Protein AF-A0A536VAT6-F1 (afdb_monomer_lite)

Sequence (138 aa):
VDRFDLQGNFLERVAGNGTLNAPWGLAIAPSSFGALAGALLVGNFGDGRINAYNATTHAFLGQIKGANDQPLEIDGLWALTPGNDGSAGSSSMIYFSAGPDDEEHGLFGVLVAVPEPSTYALLLAGLAIVGVVARRRR

Secondary structure (DSSP, 8-state):
-EEE-TT--EEEE---STT-SSEEEEEEPPTTSGGGTT-EEEEETTT-BEEEE-TTT--EEEE-B-TTSSBPB-TTEEEEEE--SBTTB-TTSEEEEE-TTTTTS-EEEEE-PPPPPPHHHHHHHHHHHHHHHHHHT-

Radius of gyration: 19.46 Å; chains: 1; bounding box: 63×38×44 Å

Foldseek 3Di:
DFDADPVRHTDGDLDDDDPAAQWAAWDQADCLQPPLHRWIWTQHQGFQWIWTANPPPSHTPGIDADPVRHTDHDHRWHYWYQADVPPRDHNNKIWTWGQHPVNPDIDIDIDHHDDDPPVVVVVVVVVVVVVVVVVVVD

pLDDT: mean 93.06, std 8.5, range [58.69, 98.56]

Structure (mmCIF, N/CA/C/O backbone):
data_AF-A0A536VAT6-F1
#
_entry.id   AF-A0A536VAT6-F1
#
loop_
_atom_site.group_PDB
_atom_site.id
_atom_site.type_symbol
_atom_site.label_atom_id
_atom_site.label_alt_id
_atom_site.label_comp_id
_atom_site.label_asym_id
_atom_site.label_entity_id
_atom_site.label_seq_id
_atom_site.pdbx_PDB_ins_code
_atom_site.Cartn_x
_atom_site.Cartn_y
_atom_site.Cartn_z
_atom_site.occupancy
_atom_site.B_iso_or_equiv
_atom_site.auth_seq_id
_atom_site.auth_comp_id
_atom_site.auth_asym_id
_atom_site.auth_atom_id
_atom_site.pdbx_PDB_model_num
ATOM 1 N N . VAL A 1 1 ? 2.371 -13.833 -4.283 1.00 95.44 1 VAL A N 1
ATOM 2 C CA . VAL A 1 1 ? 3.177 -13.122 -3.269 1.00 95.44 1 VAL A CA 1
ATOM 3 C C . VAL A 1 1 ? 3.626 -14.131 -2.237 1.00 95.44 1 VAL A C 1
ATOM 5 O O . VAL A 1 1 ? 2.784 -14.776 -1.620 1.00 95.44 1 VAL A O 1
ATOM 8 N N . ASP A 1 2 ? 4.933 -14.314 -2.114 1.00 96.69 2 ASP A N 1
ATOM 9 C CA . ASP A 1 2 ? 5.550 -15.341 -1.275 1.00 96.69 2 ASP A CA 1
ATOM 10 C C . ASP A 1 2 ? 6.314 -14.698 -0.123 1.00 96.69 2 ASP A C 1
ATOM 12 O O . ASP A 1 2 ? 6.858 -13.603 -0.266 1.00 96.69 2 ASP A O 1
ATOM 16 N N . ARG A 1 3 ? 6.344 -15.383 1.019 1.00 96.25 3 ARG A N 1
ATOM 17 C CA . ARG A 1 3 ? 7.094 -14.977 2.200 1.00 96.25 3 ARG A CA 1
ATOM 18 C C . ARG A 1 3 ? 8.297 -15.892 2.374 1.00 96.25 3 ARG A C 1
ATOM 20 O O . ARG A 1 3 ? 8.177 -17.116 2.342 1.00 96.25 3 ARG A O 1
ATOM 27 N N . PHE A 1 4 ? 9.440 -15.264 2.606 1.00 97.94 4 PHE A N 1
ATOM 28 C CA . PHE A 1 4 ? 10.716 -15.916 2.862 1.00 97.94 4 PHE A CA 1
ATOM 29 C C . PHE A 1 4 ? 11.267 -15.446 4.210 1.00 97.94 4 PHE A C 1
ATOM 31 O O . PHE A 1 4 ? 10.892 -14.374 4.697 1.00 97.94 4 PHE A O 1
ATOM 38 N N . ASP A 1 5 ? 12.141 -16.239 4.822 1.00 96.94 5 ASP A N 1
ATOM 39 C CA . ASP A 1 5 ? 12.976 -15.758 5.925 1.00 96.94 5 ASP A CA 1
ATOM 40 C C . ASP A 1 5 ? 14.205 -14.985 5.407 1.00 96.94 5 ASP A C 1
ATOM 42 O O . ASP A 1 5 ? 14.437 -14.856 4.203 1.00 96.94 5 ASP A O 1
ATOM 46 N N . LEU A 1 6 ? 15.016 -14.459 6.329 1.00 97.62 6 LEU A N 1
ATOM 47 C CA . LEU A 1 6 ? 16.229 -13.703 5.989 1.00 97.62 6 LEU A CA 1
ATOM 48 C C . LEU A 1 6 ? 17.361 -14.583 5.436 1.00 97.62 6 LEU A C 1
ATOM 50 O O . LEU A 1 6 ? 18.370 -14.058 4.970 1.00 97.62 6 LEU A O 1
ATOM 54 N N . GLN A 1 7 ? 17.216 -15.905 5.499 1.00 98.19 7 GLN A N 1
ATOM 55 C CA . GLN A 1 7 ? 18.132 -16.871 4.902 1.00 98.19 7 GLN A CA 1
ATOM 56 C C . GLN A 1 7 ? 17.694 -17.251 3.477 1.00 98.19 7 GLN A C 1
ATOM 58 O O . GLN A 1 7 ? 18.406 -17.990 2.800 1.00 98.19 7 GLN A O 1
ATOM 63 N N . GLY A 1 8 ? 16.557 -16.725 3.004 1.00 97.50 8 GLY A N 1
ATOM 64 C CA . GLY A 1 8 ? 16.003 -17.001 1.683 1.00 97.50 8 GLY A CA 1
ATOM 65 C C . GLY A 1 8 ? 15.211 -18.306 1.608 1.00 97.50 8 GLY A C 1
ATOM 66 O O . GLY A 1 8 ? 14.869 -18.740 0.508 1.00 97.50 8 GLY A O 1
ATOM 67 N N . ASN A 1 9 ? 14.896 -18.941 2.741 1.00 98.38 9 ASN A N 1
ATOM 68 C CA . ASN A 1 9 ? 14.046 -20.123 2.735 1.00 98.38 9 ASN A CA 1
ATOM 69 C C . ASN A 1 9 ? 12.603 -19.708 2.468 1.00 98.38 9 ASN A C 1
ATOM 71 O O . ASN A 1 9 ? 12.076 -18.788 3.098 1.00 98.38 9 ASN A O 1
ATOM 75 N N . PHE A 1 10 ? 11.955 -20.414 1.544 1.00 98.19 10 PHE A N 1
ATOM 76 C CA . PHE A 1 10 ? 10.523 -20.271 1.322 1.00 98.19 10 PHE A CA 1
ATOM 77 C C . PHE A 1 10 ? 9.767 -20.717 2.573 1.00 98.19 10 PHE A C 1
ATOM 79 O O . PHE A 1 10 ? 9.957 -21.838 3.046 1.00 98.19 10 PHE A O 1
ATOM 86 N N . LEU A 1 11 ? 8.904 -19.845 3.090 1.00 97.25 11 LEU A N 1
ATOM 87 C CA . LEU A 1 11 ? 8.045 -20.161 4.225 1.00 97.25 11 LEU A CA 1
ATOM 88 C C . LEU A 1 11 ? 6.649 -20.527 3.735 1.00 97.25 11 LEU A C 1
ATOM 90 O O . LEU A 1 11 ? 6.157 -21.616 4.019 1.00 97.25 11 LEU A O 1
ATOM 94 N N . GLU A 1 12 ? 6.012 -19.621 2.992 1.00 97.12 12 GLU A N 1
ATOM 95 C CA . GLU A 1 12 ? 4.635 -19.802 2.538 1.00 97.12 12 GLU A CA 1
ATOM 96 C C . GLU A 1 12 ? 4.229 -18.810 1.438 1.00 97.12 12 GLU A C 1
ATOM 98 O O . GLU A 1 12 ? 4.846 -17.762 1.232 1.00 97.12 12 GLU A O 1
ATOM 103 N N . ARG A 1 13 ? 3.122 -19.131 0.765 1.00 96.69 13 ARG A N 1
ATOM 104 C CA . ARG A 1 13 ? 2.401 -18.249 -0.158 1.00 96.69 13 ARG A CA 1
ATOM 105 C C . ARG A 1 13 ? 1.373 -17.444 0.642 1.00 96.69 13 ARG A C 1
ATOM 107 O O . ARG A 1 13 ? 0.399 -18.020 1.111 1.00 96.69 13 ARG A O 1
ATOM 114 N N . VAL A 1 14 ? 1.559 -16.126 0.749 1.00 96.50 14 VAL A N 1
ATOM 115 C CA . VAL A 1 14 ? 0.697 -15.238 1.567 1.00 96.50 14 VAL A CA 1
ATOM 116 C C . VAL A 1 14 ? -0.434 -14.579 0.781 1.00 96.50 14 VAL A C 1
ATOM 118 O O . VAL A 1 14 ? -1.417 -14.127 1.349 1.00 96.50 14 VAL A O 1
ATOM 121 N N . ALA A 1 15 ? -0.316 -14.510 -0.544 1.00 96.06 15 ALA A N 1
ATOM 122 C CA . ALA A 1 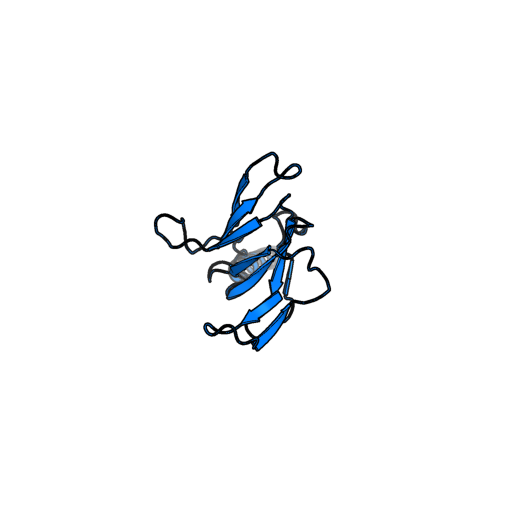15 ? -1.415 -14.089 -1.408 1.00 96.06 15 ALA A CA 1
ATOM 123 C C . ALA A 1 15 ? -1.238 -14.680 -2.807 1.00 96.06 15 ALA A C 1
ATOM 125 O O . ALA A 1 15 ? -0.133 -14.668 -3.364 1.00 96.06 15 ALA A O 1
ATOM 126 N N . GLY A 1 16 ? -2.321 -15.182 -3.395 1.00 94.12 16 GLY A N 1
ATOM 127 C CA . GLY A 1 16 ? -2.334 -15.776 -4.730 1.00 94.12 16 GLY A CA 1
ATOM 128 C C . GLY A 1 16 ? -3.725 -15.721 -5.356 1.00 94.12 16 GLY A C 1
ATOM 129 O O . GLY A 1 16 ? -4.718 -15.755 -4.635 1.00 94.12 16 GLY A O 1
ATOM 130 N N . ASN A 1 17 ? -3.777 -15.705 -6.692 1.00 88.88 17 ASN A N 1
ATOM 131 C CA . ASN A 1 17 ? -5.009 -15.675 -7.491 1.00 88.88 17 ASN A CA 1
ATOM 132 C C . ASN A 1 17 ? -5.913 -14.460 -7.167 1.00 88.88 17 ASN A C 1
ATOM 134 O O . ASN A 1 17 ? -5.486 -13.501 -6.524 1.00 88.88 17 ASN A O 1
ATOM 138 N N . GLY A 1 18 ? -7.161 -14.483 -7.643 1.00 93.31 18 GLY A N 1
ATOM 139 C CA . GLY A 1 18 ? -8.166 -13.471 -7.313 1.00 93.31 18 GLY A CA 1
ATOM 140 C C . GLY A 1 18 ? -7.850 -12.103 -7.913 1.00 93.31 18 GLY A C 1
ATOM 141 O O . GLY A 1 18 ? -7.712 -11.974 -9.124 1.00 93.31 18 GLY A O 1
ATOM 142 N N . THR A 1 19 ? -7.768 -11.086 -7.059 1.00 95.81 19 THR A N 1
ATOM 143 C CA . THR A 1 19 ? -7.585 -9.680 -7.448 1.00 95.81 19 THR A CA 1
ATOM 144 C C . THR A 1 19 ? -6.123 -9.275 -7.630 1.00 95.81 19 THR A C 1
ATOM 146 O O . THR A 1 19 ? -5.843 -8.103 -7.867 1.00 95.81 19 THR A O 1
ATOM 149 N N . LEU A 1 20 ? -5.168 -10.202 -7.498 1.00 97.31 20 LEU A N 1
ATOM 150 C CA . LEU A 1 20 ? -3.766 -9.907 -7.789 1.00 97.31 20 LEU A CA 1
ATOM 151 C C . LEU A 1 20 ? -3.555 -9.733 -9.294 1.00 97.31 20 LEU A C 1
ATOM 153 O O . LEU A 1 20 ? -3.866 -10.629 -10.078 1.00 97.31 20 LEU A O 1
ATOM 157 N N . ASN A 1 21 ? -2.953 -8.611 -9.672 1.00 97.50 21 ASN A N 1
ATOM 158 C CA . ASN A 1 21 ? -2.632 -8.272 -11.051 1.00 97.50 21 ASN A CA 1
ATOM 159 C C . ASN A 1 21 ? -1.232 -7.649 -11.087 1.00 97.50 21 ASN A C 1
ATOM 161 O O . ASN A 1 21 ? -1.044 -6.527 -10.630 1.00 97.50 21 ASN A O 1
ATOM 165 N N . ALA A 1 22 ? -0.241 -8.422 -11.546 1.00 96.38 22 ALA A N 1
ATOM 166 C CA . ALA A 1 22 ? 1.177 -8.046 -11.502 1.00 96.38 22 ALA A CA 1
ATOM 167 C C . ALA A 1 22 ? 1.578 -7.379 -10.157 1.00 96.38 22 ALA A C 1
ATOM 169 O O . ALA A 1 22 ? 1.946 -6.205 -10.132 1.00 96.38 22 ALA A O 1
ATOM 170 N N . PRO A 1 23 ? 1.443 -8.083 -9.011 1.00 97.00 23 PRO A N 1
ATOM 171 C CA . PRO A 1 23 ? 1.706 -7.487 -7.703 1.00 97.00 23 PRO A CA 1
ATOM 172 C C . PRO A 1 23 ? 3.176 -7.078 -7.567 1.00 97.00 23 PRO A C 1
ATOM 174 O O . PRO A 1 23 ? 4.063 -7.898 -7.818 1.00 97.00 23 PRO A O 1
ATOM 177 N N . TRP A 1 24 ? 3.418 -5.840 -7.133 1.00 96.25 24 TRP A N 1
ATOM 178 C CA . TRP A 1 24 ? 4.753 -5.239 -7.069 1.00 96.25 24 TRP A CA 1
ATOM 179 C C . TRP A 1 24 ? 5.039 -4.584 -5.711 1.00 96.25 24 TRP A C 1
ATOM 181 O O . TRP A 1 24 ? 5.925 -5.026 -4.980 1.00 96.25 24 TRP A O 1
ATOM 191 N N . GLY A 1 25 ? 4.279 -3.548 -5.348 1.00 96.88 25 GLY A N 1
ATOM 192 C CA . GLY A 1 25 ? 4.471 -2.801 -4.104 1.00 96.88 25 GLY A CA 1
ATOM 193 C C . GLY A 1 25 ? 3.942 -3.551 -2.885 1.00 96.88 25 GLY A C 1
ATOM 194 O O . GLY A 1 25 ? 2.827 -4.070 -2.909 1.00 96.88 25 GLY A O 1
ATOM 195 N N . LEU A 1 26 ? 4.710 -3.582 -1.795 1.00 97.56 26 LEU A N 1
ATOM 196 C CA . LEU 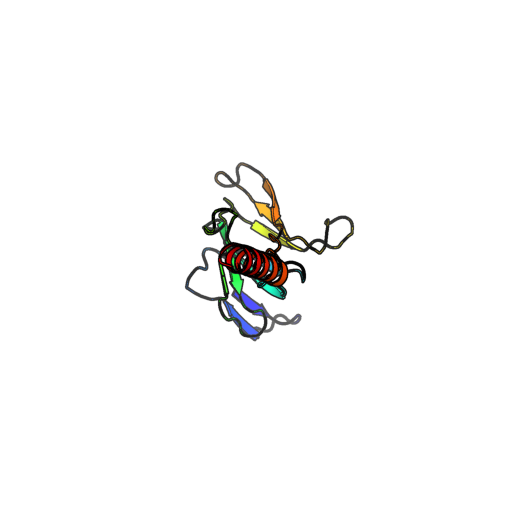A 1 26 ? 4.317 -4.232 -0.544 1.00 97.56 26 LEU A CA 1
ATOM 197 C C . LEU A 1 26 ? 4.571 -3.305 0.644 1.00 97.56 26 LEU A C 1
ATOM 199 O O . LEU A 1 26 ? 5.676 -2.793 0.802 1.00 97.56 26 LEU A O 1
ATOM 203 N N . ALA A 1 27 ? 3.574 -3.146 1.512 1.00 98.00 27 ALA A N 1
ATOM 204 C CA . ALA A 1 27 ? 3.700 -2.382 2.750 1.00 98.00 27 ALA A CA 1
ATOM 205 C C . ALA A 1 27 ? 2.858 -2.996 3.869 1.00 98.00 27 ALA A C 1
ATOM 207 O O . ALA A 1 27 ? 1.800 -3.566 3.616 1.00 98.00 27 ALA A O 1
ATOM 208 N N . ILE A 1 28 ? 3.288 -2.832 5.119 1.00 98.00 28 ILE A N 1
ATOM 209 C CA . ILE A 1 28 ? 2.409 -3.047 6.273 1.00 98.00 28 ILE A CA 1
ATOM 210 C C . ILE A 1 28 ? 1.713 -1.725 6.580 1.00 98.00 28 ILE A C 1
ATOM 212 O O . ILE A 1 28 ? 2.375 -0.705 6.766 1.00 98.00 28 ILE A O 1
ATOM 216 N N . ALA A 1 29 ? 0.384 -1.739 6.615 1.00 97.62 29 ALA A N 1
ATOM 217 C CA . ALA A 1 29 ? -0.402 -0.548 6.896 1.00 97.62 29 ALA A CA 1
ATOM 218 C C . ALA A 1 29 ? -0.117 -0.021 8.322 1.00 97.62 29 ALA A C 1
ATOM 220 O O . ALA A 1 29 ? -0.132 -0.812 9.274 1.00 97.62 29 ALA A O 1
ATOM 221 N N . PRO A 1 30 ? 0.101 1.296 8.499 1.00 96.62 30 PRO A N 1
ATOM 222 C CA . PRO A 1 30 ? 0.284 1.915 9.807 1.00 96.62 30 PRO A CA 1
ATOM 223 C C . PRO A 1 30 ? -0.860 1.640 10.785 1.00 96.62 30 PRO A C 1
ATOM 225 O O . PRO A 1 30 ? -1.992 1.371 10.390 1.00 96.62 30 PRO A O 1
ATOM 228 N N . SER A 1 31 ? -0.611 1.813 12.083 1.00 95.12 31 SER A N 1
ATOM 229 C CA . SER A 1 31 ? -1.660 1.708 13.111 1.00 95.12 31 SER A CA 1
ATOM 230 C C . SER A 1 31 ? -2.789 2.737 12.944 1.00 95.12 31 SER A C 1
ATOM 232 O O . SER A 1 31 ? -3.896 2.523 13.432 1.00 95.12 31 SER A O 1
ATOM 234 N N . SER A 1 32 ? -2.532 3.834 12.229 1.00 92.12 32 SER A N 1
ATOM 235 C CA . SER A 1 32 ? -3.502 4.880 11.889 1.00 92.12 32 SER A CA 1
ATOM 236 C C . SER A 1 32 ? -4.454 4.508 10.745 1.00 92.12 32 SER A C 1
ATOM 238 O O . SER A 1 32 ? -5.399 5.250 10.491 1.00 92.12 32 SER A O 1
ATOM 240 N N . PHE A 1 33 ? -4.249 3.383 10.047 1.00 92.50 33 PHE A N 1
ATOM 241 C CA . PHE A 1 33 ? -5.001 3.018 8.835 1.00 92.50 33 PHE A CA 1
ATOM 242 C C . PHE A 1 33 ? -6.394 2.407 9.097 1.00 92.50 33 PHE A C 1
ATOM 244 O O . PHE A 1 33 ? -6.913 1.615 8.307 1.00 92.50 33 PHE A O 1
ATOM 251 N N . GLY A 1 34 ? -7.021 2.780 10.216 1.00 90.31 34 GLY A N 1
ATOM 252 C CA . GLY A 1 34 ? -8.368 2.349 10.588 1.00 90.31 34 GLY A CA 1
ATOM 253 C C . GLY A 1 34 ? -8.499 0.826 10.664 1.00 90.31 34 GLY A C 1
ATOM 254 O O . GLY A 1 34 ? -7.674 0.148 11.272 1.00 90.31 34 GLY A O 1
ATOM 255 N N . ALA A 1 35 ? -9.535 0.279 10.023 1.00 90.75 35 ALA A N 1
ATOM 256 C CA . ALA A 1 35 ? -9.802 -1.163 10.005 1.00 90.75 35 ALA A CA 1
ATOM 257 C C . ALA A 1 35 ? -8.701 -1.996 9.318 1.00 90.75 35 ALA A C 1
ATOM 259 O O . ALA A 1 35 ? -8.638 -3.206 9.524 1.00 90.75 35 ALA A O 1
ATOM 260 N N . LEU A 1 36 ? -7.840 -1.362 8.516 1.00 94.88 36 LEU A N 1
ATOM 261 C CA . LEU A 1 36 ? -6.726 -2.017 7.832 1.00 94.88 36 LEU A CA 1
ATOM 262 C C . LEU A 1 36 ? -5.403 -1.897 8.597 1.00 94.88 36 LEU A C 1
ATOM 264 O O . LEU A 1 36 ? -4.377 -2.310 8.069 1.00 94.88 36 LEU A O 1
ATOM 268 N N . ALA A 1 37 ? -5.391 -1.352 9.816 1.00 95.94 37 ALA A N 1
ATOM 269 C CA . ALA A 1 37 ? -4.179 -1.250 10.623 1.00 95.94 37 ALA A CA 1
ATOM 270 C C . ALA A 1 37 ? -3.451 -2.606 10.743 1.00 95.94 37 ALA A C 1
ATOM 272 O O . ALA A 1 37 ? -4.038 -3.610 11.149 1.00 95.94 37 ALA A O 1
ATOM 273 N N . GLY A 1 38 ? -2.164 -2.639 10.380 1.00 97.56 38 GLY A N 1
ATOM 274 C CA . GLY A 1 38 ? -1.336 -3.851 10.394 1.00 97.56 38 GLY A CA 1
ATOM 275 C C . GLY A 1 38 ? -1.598 -4.846 9.254 1.00 97.56 38 GLY A C 1
ATOM 276 O O . GLY A 1 38 ? -0.953 -5.894 9.211 1.00 97.56 38 GLY A O 1
ATOM 277 N N . ALA A 1 39 ? -2.511 -4.551 8.326 1.00 98.19 39 ALA A N 1
ATOM 278 C CA . ALA A 1 39 ? -2.720 -5.375 7.141 1.00 98.19 39 ALA A CA 1
ATOM 279 C C . ALA A 1 39 ? -1.503 -5.325 6.204 1.00 98.19 39 ALA A C 1
ATOM 281 O O . ALA A 1 39 ? -0.838 -4.294 6.074 1.00 98.19 39 ALA A O 1
ATOM 282 N N . LEU A 1 40 ? -1.250 -6.432 5.507 1.00 98.25 40 LEU A N 1
ATOM 283 C CA . LEU A 1 40 ? -0.354 -6.463 4.361 1.00 98.25 40 LEU A CA 1
ATOM 284 C C . LEU A 1 40 ? -1.073 -5.838 3.163 1.00 98.25 40 LEU A C 1
ATOM 286 O O . LEU A 1 40 ? -2.063 -6.377 2.667 1.00 98.25 40 LEU A O 1
ATOM 290 N N . LEU A 1 41 ? -0.555 -4.711 2.696 1.00 98.44 41 LEU A N 1
ATOM 291 C CA . LEU A 1 41 ? -0.977 -4.052 1.472 1.00 98.44 41 LEU A CA 1
ATOM 292 C C . LEU A 1 41 ? -0.142 -4.575 0.307 1.00 98.44 41 LEU A C 1
ATOM 294 O O . LEU A 1 41 ? 1.087 -4.609 0.383 1.00 98.44 41 LEU A O 1
ATOM 298 N N . VAL A 1 42 ? -0.822 -4.956 -0.768 1.00 98.50 42 VAL A N 1
ATOM 299 C CA . VAL A 1 42 ? -0.233 -5.428 -2.019 1.00 98.50 42 VAL A CA 1
ATOM 300 C C . VAL A 1 42 ? -0.721 -4.526 -3.145 1.00 98.50 42 VAL A C 1
ATOM 302 O O . VAL A 1 42 ? -1.878 -4.617 -3.559 1.00 98.50 42 VAL A O 1
ATOM 305 N N . GLY A 1 43 ? 0.160 -3.647 -3.613 1.00 98.38 43 GLY A N 1
ATOM 306 C CA . GLY A 1 43 ? -0.050 -2.812 -4.787 1.00 98.38 43 GLY A CA 1
ATOM 307 C C . GLY A 1 43 ? 0.124 -3.631 -6.060 1.00 98.38 43 GLY A C 1
ATOM 308 O O . GLY A 1 43 ? 1.159 -4.268 -6.269 1.00 98.38 43 GLY A O 1
ATOM 309 N N . ASN A 1 44 ? -0.905 -3.626 -6.893 1.00 98.31 44 ASN A N 1
ATOM 310 C CA . ASN A 1 44 ? -0.877 -4.176 -8.233 1.00 98.31 44 ASN A CA 1
ATOM 311 C C . ASN A 1 44 ? -0.332 -3.124 -9.191 1.00 98.31 44 ASN A C 1
ATOM 313 O O . ASN A 1 44 ? -0.891 -2.034 -9.283 1.00 98.31 44 ASN A O 1
ATOM 317 N N . PHE A 1 45 ? 0.708 -3.474 -9.938 1.00 97.19 45 PHE A N 1
ATOM 318 C 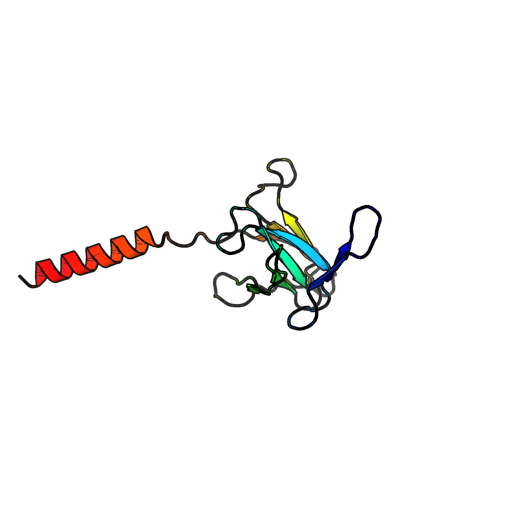CA . PHE A 1 45 ? 1.182 -2.620 -11.017 1.00 97.19 45 PHE A CA 1
ATOM 319 C C . PHE A 1 45 ? 0.212 -2.645 -12.205 1.00 97.19 45 PHE A C 1
ATOM 321 O O . PHE A 1 45 ? -0.121 -1.602 -12.750 1.00 97.19 45 PHE A O 1
ATOM 328 N N . GLY A 1 46 ? -0.310 -3.822 -12.566 1.00 96.75 46 GLY A N 1
ATOM 329 C CA . GLY A 1 46 ? -1.041 -3.975 -13.827 1.00 96.75 46 GLY A CA 1
ATOM 330 C C . GLY A 1 46 ? -2.471 -3.428 -13.842 1.00 96.75 46 GLY A C 1
ATOM 331 O O . GLY A 1 46 ? -2.983 -3.154 -14.920 1.00 96.75 46 GLY A O 1
ATOM 332 N N . ASP A 1 47 ? -3.127 -3.262 -12.688 1.00 97.25 47 ASP A N 1
ATOM 333 C CA . ASP A 1 47 ? -4.427 -2.568 -12.596 1.00 97.25 47 ASP A CA 1
ATOM 334 C C . ASP A 1 47 ? -4.406 -1.354 -11.659 1.00 97.25 47 ASP A C 1
ATOM 336 O O . ASP A 1 47 ? -5.452 -0.763 -11.417 1.00 97.25 47 ASP A O 1
ATOM 340 N N . GLY A 1 48 ? -3.249 -1.003 -11.087 1.00 98.12 48 GLY A N 1
ATOM 341 C CA . GLY A 1 48 ? -3.095 0.156 -10.208 1.00 98.12 48 GLY A CA 1
ATOM 342 C C . GLY A 1 48 ? -3.792 0.069 -8.845 1.00 98.12 48 GLY A C 1
ATOM 343 O O . GLY A 1 48 ? -3.796 1.051 -8.096 1.00 98.12 48 GLY A O 1
ATOM 344 N N . ARG A 1 49 ? -4.421 -1.062 -8.499 1.00 98.44 49 ARG A N 1
ATOM 345 C CA . ARG A 1 49 ? -5.209 -1.205 -7.264 1.00 98.44 49 ARG A CA 1
ATOM 346 C C . ARG A 1 49 ? -4.379 -1.726 -6.106 1.00 98.44 49 ARG A C 1
ATOM 348 O O . ARG A 1 49 ? -3.356 -2.381 -6.272 1.00 98.44 49 ARG A O 1
ATOM 355 N N . ILE A 1 50 ? -4.864 -1.492 -4.889 1.00 98.56 50 ILE A N 1
ATOM 356 C CA . ILE A 1 50 ? -4.199 -1.963 -3.670 1.00 98.56 50 ILE A CA 1
ATOM 357 C C . ILE A 1 50 ? -5.090 -2.974 -2.961 1.00 98.56 50 ILE A C 1
ATOM 359 O O . ILE A 1 50 ? -6.179 -2.647 -2.491 1.00 98.56 50 ILE A O 1
ATOM 363 N N . ASN A 1 51 ? -4.611 -4.208 -2.871 1.00 98.38 51 ASN A N 1
ATOM 364 C CA . ASN A 1 51 ? -5.256 -5.300 -2.156 1.00 98.38 51 ASN A CA 1
ATOM 365 C C . ASN A 1 51 ? -4.777 -5.328 -0.699 1.00 98.38 51 ASN A C 1
ATOM 367 O O . ASN A 1 51 ? -3.581 -5.210 -0.447 1.00 98.38 51 ASN A O 1
ATOM 371 N N . ALA A 1 52 ? -5.682 -5.530 0.253 1.00 98.19 52 ALA A N 1
ATOM 372 C CA . ALA A 1 52 ? -5.350 -5.690 1.663 1.00 98.19 52 ALA A CA 1
ATOM 373 C C . ALA A 1 52 ? -5.547 -7.146 2.104 1.00 98.19 52 ALA A C 1
ATOM 375 O O . ALA A 1 52 ? -6.575 -7.765 1.823 1.00 98.19 52 ALA A O 1
ATOM 376 N N . TYR A 1 53 ? -4.571 -7.677 2.833 1.00 98.31 53 TYR A N 1
ATOM 377 C CA . TYR A 1 53 ? -4.587 -9.017 3.409 1.00 98.31 53 TYR A CA 1
ATOM 378 C C . TYR A 1 53 ? -4.272 -8.940 4.899 1.00 98.31 53 TYR A C 1
ATOM 380 O O . TYR A 1 53 ? -3.468 -8.120 5.341 1.00 98.31 53 TYR A O 1
ATOM 388 N N . ASN A 1 54 ? -4.873 -9.812 5.701 1.00 97.62 54 ASN A N 1
ATOM 389 C CA . ASN A 1 54 ? -4.461 -9.969 7.087 1.00 97.62 54 ASN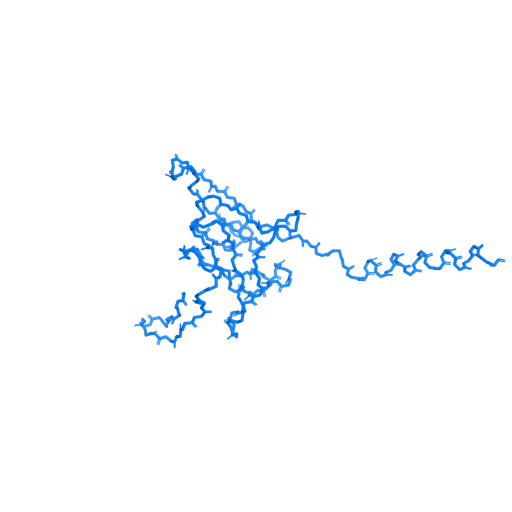 A CA 1
ATOM 390 C C . ASN A 1 54 ? -3.018 -10.500 7.122 1.00 97.62 54 ASN A C 1
ATOM 392 O O . ASN A 1 54 ? -2.747 -11.553 6.556 1.00 97.62 54 ASN A O 1
ATOM 396 N N . ALA A 1 55 ? -2.098 -9.805 7.794 1.00 96.38 55 ALA A N 1
ATOM 397 C CA . ALA A 1 55 ? -0.675 -10.155 7.772 1.00 96.38 55 ALA A CA 1
ATOM 398 C C . ALA A 1 55 ? -0.327 -11.474 8.496 1.00 96.38 55 ALA A C 1
ATOM 400 O O . ALA A 1 55 ? 0.794 -11.965 8.374 1.00 96.38 55 ALA A O 1
ATOM 401 N N . THR A 1 56 ? -1.258 -12.034 9.277 1.00 95.69 56 THR A N 1
ATOM 402 C CA . THR A 1 56 ? -1.067 -13.286 10.023 1.00 95.69 56 THR A CA 1
ATOM 403 C C . THR A 1 56 ? -1.838 -14.444 9.407 1.00 95.69 56 THR A C 1
ATOM 405 O O . THR A 1 56 ? -1.290 -15.530 9.262 1.00 95.69 56 THR A O 1
ATOM 408 N N . THR A 1 57 ? -3.116 -14.240 9.080 1.00 96.81 57 THR A N 1
ATOM 409 C CA . THR A 1 57 ? -3.977 -15.306 8.543 1.00 96.81 57 THR A CA 1
ATOM 410 C C . THR A 1 57 ? -3.990 -15.359 7.023 1.00 96.81 57 THR A C 1
ATOM 412 O O . THR A 1 57 ? -4.564 -16.290 6.463 1.00 96.81 57 THR A O 1
ATOM 415 N N . HIS A 1 58 ? -3.417 -14.351 6.358 1.00 96.25 58 HIS A N 1
ATOM 416 C CA . HIS A 1 58 ? -3.370 -14.209 4.899 1.00 96.25 58 HIS A CA 1
ATOM 417 C C . HIS A 1 58 ? -4.751 -14.097 4.235 1.00 96.25 58 HIS A C 1
ATOM 419 O O . HIS A 1 58 ? -4.885 -14.164 3.015 1.00 96.25 58 HIS A O 1
ATOM 425 N N . ALA A 1 59 ? -5.800 -13.884 5.035 1.00 97.06 59 ALA A N 1
ATOM 426 C CA . ALA A 1 59 ? -7.155 -13.686 4.546 1.00 97.06 59 ALA A CA 1
ATOM 427 C C . ALA A 1 59 ? -7.267 -12.358 3.786 1.00 97.06 59 ALA A C 1
ATOM 429 O O . ALA A 1 59 ? -6.815 -11.320 4.271 1.00 97.06 59 ALA A O 1
ATOM 430 N N . PHE A 1 60 ? -7.909 -12.384 2.620 1.00 97.56 60 PHE A N 1
ATOM 431 C CA . PHE A 1 60 ? -8.201 -11.179 1.847 1.00 97.56 60 PHE A CA 1
ATOM 432 C C . PHE A 1 60 ? -9.229 -10.303 2.578 1.00 97.56 60 PHE A C 1
ATOM 434 O O . PHE A 1 60 ? -10.302 -10.776 2.949 1.00 97.56 60 PHE A O 1
ATOM 441 N N . LEU A 1 61 ? -8.893 -9.028 2.781 1.00 97.25 61 LEU A N 1
ATOM 442 C CA . LEU A 1 61 ? -9.711 -8.040 3.495 1.00 97.25 61 LEU A CA 1
ATOM 443 C C . LEU A 1 61 ? -10.461 -7.091 2.547 1.00 97.25 61 LEU A C 1
ATOM 445 O O . LEU A 1 61 ? -11.347 -6.364 2.990 1.00 97.25 61 LEU A O 1
ATOM 449 N N . GLY A 1 62 ? -10.123 -7.100 1.255 1.00 96.38 62 GLY A N 1
ATOM 450 C CA . GLY A 1 62 ? -10.706 -6.225 0.238 1.00 96.38 62 GLY A CA 1
ATOM 451 C C . GLY A 1 62 ? -9.666 -5.373 -0.488 1.00 96.38 62 GLY A C 1
ATOM 452 O O . GLY A 1 62 ? -8.467 -5.459 -0.223 1.00 96.38 62 GLY A O 1
ATOM 453 N N . GLN A 1 63 ? -10.134 -4.543 -1.419 1.00 97.19 63 GLN A N 1
ATOM 454 C CA . GLN A 1 63 ? -9.320 -3.509 -2.065 1.00 97.19 63 GLN A CA 1
ATOM 455 C C . GLN A 1 63 ? -9.488 -2.177 -1.333 1.00 97.19 63 GLN A C 1
ATOM 457 O O . GLN A 1 63 ? -10.590 -1.862 -0.877 1.00 97.19 63 GLN A O 1
ATOM 462 N N . ILE A 1 64 ? -8.411 -1.393 -1.232 1.00 95.88 64 ILE A N 1
ATOM 463 C CA . ILE A 1 64 ? -8.489 -0.019 -0.728 1.00 95.88 64 ILE A CA 1
ATOM 464 C C . ILE A 1 64 ? -9.423 0.773 -1.636 1.00 95.88 64 ILE A C 1
ATOM 466 O O . ILE A 1 64 ? -9.343 0.690 -2.862 1.00 95.88 64 ILE A O 1
ATOM 470 N N . LYS A 1 65 ? -10.304 1.550 -1.013 1.00 94.81 65 LYS A N 1
ATOM 471 C CA . LYS A 1 65 ? -11.280 2.380 -1.704 1.00 94.81 65 LYS A CA 1
ATOM 472 C C . LYS A 1 65 ? -10.923 3.856 -1.604 1.00 94.81 65 LYS A C 1
ATOM 474 O O . LYS A 1 65 ? -10.354 4.299 -0.607 1.00 94.81 65 LYS A O 1
ATOM 479 N N . GLY A 1 66 ? -11.283 4.607 -2.636 1.00 91.50 66 GLY A N 1
ATOM 480 C CA . GLY A 1 66 ? -11.259 6.063 -2.620 1.00 91.50 66 GLY A CA 1
ATOM 481 C C . GLY A 1 66 ? -12.461 6.656 -1.879 1.00 91.50 66 GLY A C 1
ATOM 482 O O . GLY A 1 66 ? -13.358 5.952 -1.415 1.00 91.50 66 GLY A O 1
ATOM 483 N N . ALA A 1 67 ? -12.517 7.988 -1.822 1.00 87.25 67 ALA A N 1
ATOM 484 C CA . ALA A 1 67 ? -13.600 8.729 -1.164 1.00 87.25 67 ALA A CA 1
ATOM 485 C C . ALA A 1 67 ? -14.996 8.513 -1.793 1.00 87.25 67 ALA A C 1
ATOM 487 O O . ALA A 1 67 ? -16.008 8.846 -1.185 1.00 87.25 67 ALA A O 1
ATOM 488 N N . ASN A 1 68 ? -15.056 7.962 -3.006 1.00 89.00 68 ASN A N 1
ATOM 489 C CA . ASN A 1 68 ? -16.282 7.600 -3.723 1.00 89.00 68 ASN A CA 1
ATOM 490 C C . ASN A 1 68 ? -16.740 6.149 -3.458 1.00 89.00 68 ASN A C 1
ATOM 492 O O . ASN A 1 68 ? -17.614 5.653 -4.168 1.00 89.00 68 ASN A O 1
ATOM 496 N N . ASP A 1 69 ? -16.128 5.461 -2.488 1.00 89.31 69 ASP A N 1
ATOM 497 C CA . ASP A 1 69 ? -16.376 4.055 -2.139 1.00 89.31 69 ASP A CA 1
ATOM 498 C C . ASP A 1 69 ? -16.117 3.050 -3.287 1.00 89.31 69 ASP A C 1
ATOM 500 O O . ASP A 1 69 ? -16.524 1.887 -3.223 1.00 89.31 69 ASP A O 1
ATOM 504 N N . GLN A 1 70 ? -15.397 3.475 -4.330 1.00 94.44 70 GLN A N 1
ATOM 505 C CA . GLN A 1 70 ? -14.894 2.605 -5.395 1.00 94.44 70 GLN A CA 1
ATOM 506 C C . GLN A 1 70 ? -13.440 2.211 -5.125 1.00 94.44 70 GLN A C 1
ATOM 508 O O . GLN A 1 70 ? -12.738 2.962 -4.441 1.00 94.44 70 GLN A O 1
ATOM 513 N N . PRO A 1 71 ? -12.961 1.066 -5.652 1.00 95.81 71 PRO A N 1
ATOM 514 C CA . PRO A 1 71 ? -11.546 0.716 -5.592 1.00 95.81 71 PRO A CA 1
ATOM 515 C C . PRO A 1 71 ? -10.674 1.878 -6.075 1.00 95.81 71 PRO A C 1
ATOM 517 O O . PRO A 1 71 ? -10.928 2.452 -7.133 1.00 95.81 71 PRO A O 1
ATOM 520 N N . LEU A 1 72 ? -9.679 2.243 -5.270 1.00 96.62 72 LEU A N 1
ATOM 521 C CA . LEU A 1 72 ? -8.697 3.246 -5.652 1.00 96.62 72 LEU A CA 1
ATOM 522 C C . LEU A 1 72 ? -7.788 2.656 -6.730 1.00 96.62 72 LEU A C 1
ATOM 524 O O . LEU A 1 72 ? -7.229 1.576 -6.538 1.00 96.62 72 LEU A O 1
ATOM 528 N N . GLU A 1 73 ? -7.635 3.390 -7.823 1.00 97.56 73 GLU A N 1
ATOM 529 C CA . GLU A 1 73 ? -6.809 3.020 -8.965 1.00 97.56 73 GLU A CA 1
ATOM 530 C C . GLU A 1 73 ? -5.754 4.104 -9.184 1.00 97.56 73 GLU A C 1
ATOM 532 O O . GLU A 1 73 ? -6.079 5.290 -9.276 1.00 97.56 73 GLU A O 1
ATOM 537 N N . ILE A 1 74 ? -4.488 3.694 -9.191 1.00 98.00 74 ILE A N 1
ATOM 538 C CA . ILE A 1 74 ? -3.330 4.554 -9.421 1.00 98.00 74 ILE A CA 1
ATOM 539 C C . ILE A 1 74 ? -2.591 3.970 -10.618 1.00 98.00 74 ILE A C 1
ATOM 541 O O . ILE A 1 74 ? -1.946 2.932 -10.494 1.00 98.00 74 ILE A O 1
ATOM 545 N N . ASP A 1 75 ? -2.715 4.628 -11.766 1.00 97.75 75 ASP A N 1
ATOM 546 C CA . ASP A 1 75 ? -2.077 4.185 -13.004 1.00 97.75 75 ASP A CA 1
ATOM 547 C C . ASP A 1 75 ? -0.558 4.021 -12.832 1.00 97.75 75 ASP A C 1
ATOM 549 O O . ASP A 1 75 ? 0.101 4.881 -12.240 1.00 97.75 75 ASP A O 1
ATOM 553 N N . GLY A 1 76 ? -0.032 2.885 -13.294 1.00 97.25 76 GLY A N 1
ATOM 554 C CA . GLY A 1 76 ? 1.367 2.496 -13.142 1.00 97.25 76 GLY A CA 1
ATOM 555 C C . GLY A 1 76 ? 1.848 2.432 -11.689 1.00 97.25 76 GLY A C 1
ATOM 556 O O . GLY A 1 76 ? 2.924 2.938 -11.392 1.00 97.25 76 GLY A O 1
ATOM 557 N N . LEU A 1 77 ? 1.083 1.884 -10.739 1.00 98.56 77 LEU A N 1
ATOM 558 C CA . LEU A 1 77 ? 1.489 1.821 -9.325 1.00 98.56 77 LEU A CA 1
ATOM 559 C C . LEU A 1 77 ? 2.745 0.952 -9.096 1.00 98.56 77 LEU A C 1
ATOM 561 O O . LEU A 1 77 ? 2.739 -0.249 -9.356 1.00 98.56 77 LEU A O 1
ATOM 565 N N . TRP A 1 78 ? 3.792 1.529 -8.494 1.00 97.12 78 TRP A N 1
ATOM 566 C CA . TRP A 1 78 ? 5.049 0.835 -8.180 1.00 97.12 78 TRP A CA 1
ATOM 567 C C . TRP A 1 78 ? 5.208 0.552 -6.684 1.00 97.12 78 TRP A C 1
ATOM 569 O O . TRP A 1 78 ? 4.913 -0.545 -6.210 1.00 97.12 78 TRP A O 1
ATOM 579 N N . ALA A 1 79 ? 5.743 1.513 -5.928 1.00 97.19 79 ALA A N 1
ATOM 580 C CA . ALA A 1 79 ? 6.130 1.300 -4.539 1.00 97.19 79 ALA A CA 1
ATOM 581 C C . ALA A 1 79 ? 5.025 1.737 -3.577 1.00 97.19 79 ALA A C 1
ATOM 583 O O . ALA A 1 79 ? 4.308 2.700 -3.836 1.00 97.19 79 ALA A O 1
ATOM 584 N N . LEU A 1 80 ? 4.956 1.061 -2.431 1.00 98.38 80 LEU A N 1
ATOM 585 C CA . LEU A 1 80 ? 4.185 1.469 -1.262 1.00 98.38 80 LEU A CA 1
ATOM 586 C C . LEU A 1 80 ? 5.135 1.472 -0.066 1.00 98.38 80 LEU A C 1
ATOM 588 O O . LEU A 1 80 ? 5.784 0.460 0.190 1.00 98.38 80 LEU A O 1
ATOM 592 N N . THR A 1 81 ? 5.199 2.574 0.679 1.00 97.50 81 THR A N 1
ATOM 593 C CA . THR A 1 81 ? 6.125 2.708 1.810 1.00 97.50 81 THR A CA 1
ATOM 594 C C . THR A 1 81 ? 5.477 3.499 2.946 1.00 97.50 81 THR A C 1
ATOM 596 O O . THR A 1 81 ? 5.079 4.645 2.729 1.00 97.50 81 THR A O 1
ATOM 599 N N . PRO A 1 82 ? 5.376 2.946 4.167 1.00 97.31 82 PRO A N 1
ATOM 600 C CA . PRO A 1 82 ? 5.023 3.734 5.342 1.00 97.31 82 PRO A CA 1
ATOM 601 C C . PRO A 1 82 ? 6.075 4.813 5.610 1.00 97.31 82 PRO A C 1
ATOM 603 O O . PRO A 1 82 ? 7.271 4.560 5.458 1.00 97.31 82 PRO A O 1
ATOM 606 N N . GLY A 1 83 ? 5.651 6.001 6.041 1.00 97.12 83 GLY A N 1
ATOM 607 C CA . GLY A 1 83 ? 6.602 7.013 6.508 1.00 97.12 83 GLY A CA 1
ATOM 608 C C . GLY A 1 83 ? 7.324 6.594 7.795 1.00 97.12 83 GLY A C 1
ATOM 609 O O . GLY A 1 83 ? 7.041 5.552 8.390 1.00 97.12 83 GLY A O 1
ATOM 610 N N . ASN A 1 84 ? 8.268 7.419 8.249 1.00 96.31 84 ASN A N 1
ATOM 611 C CA . ASN A 1 84 ? 9.126 7.103 9.399 1.00 96.31 84 ASN A CA 1
ATOM 612 C C . ASN A 1 84 ? 9.249 8.230 10.440 1.00 96.31 84 ASN A C 1
ATOM 614 O O . ASN A 1 84 ? 10.155 8.187 11.267 1.00 96.31 84 ASN A O 1
ATOM 618 N N . ASP A 1 85 ? 8.381 9.243 10.370 1.00 97.25 85 ASP A N 1
ATOM 619 C CA . ASP A 1 85 ? 8.420 10.479 11.172 1.00 97.25 85 ASP A CA 1
ATOM 620 C C . ASP A 1 85 ? 9.758 11.242 11.105 1.00 97.25 85 ASP A C 1
ATOM 622 O O . ASP A 1 85 ? 10.053 12.101 11.935 1.00 97.25 85 ASP A O 1
ATOM 626 N N . GLY A 1 86 ? 10.564 10.956 10.081 1.00 95.50 86 GLY A N 1
ATOM 627 C CA . GLY A 1 86 ? 11.782 11.670 9.728 1.00 95.50 86 GLY A CA 1
ATOM 628 C C . GLY A 1 86 ? 11.703 12.182 8.293 1.00 95.50 86 GLY A C 1
ATOM 629 O O . GLY A 1 86 ? 10.691 12.729 7.854 1.00 95.50 86 GLY A O 1
ATOM 630 N N . SER A 1 87 ? 12.776 11.988 7.525 1.00 94.69 87 SER A N 1
ATOM 631 C CA . SER A 1 87 ? 12.849 12.461 6.135 1.00 94.69 87 SER A CA 1
ATOM 632 C C . SER A 1 87 ? 11.908 11.733 5.166 1.00 94.69 87 SER A C 1
ATOM 634 O O . SER A 1 87 ? 11.707 12.232 4.065 1.00 94.69 87 SER A O 1
ATOM 636 N N . ALA A 1 88 ? 11.327 10.588 5.549 1.00 92.44 88 ALA A N 1
ATOM 637 C CA . ALA A 1 88 ? 10.367 9.851 4.719 1.00 92.44 88 ALA A CA 1
ATOM 638 C C . ALA A 1 88 ? 8.900 10.206 5.033 1.00 92.44 88 ALA A C 1
ATOM 640 O O . ALA A 1 88 ? 7.992 9.480 4.639 1.00 92.44 88 ALA A O 1
ATOM 641 N N . GLY A 1 89 ? 8.658 11.307 5.752 1.00 96.25 89 GLY A N 1
ATOM 642 C CA . GLY A 1 89 ? 7.312 11.762 6.085 1.00 96.25 89 GLY A CA 1
ATOM 643 C C . GLY A 1 89 ? 6.676 10.989 7.242 1.00 96.25 89 GLY A C 1
ATOM 644 O O . GLY A 1 89 ? 7.345 10.241 7.955 1.00 96.25 89 GLY A O 1
ATOM 645 N N . SER A 1 90 ? 5.380 11.205 7.466 1.00 97.06 90 SER A N 1
ATOM 646 C CA . SER A 1 90 ? 4.691 10.707 8.661 1.00 97.06 90 SER A CA 1
ATOM 647 C C . SER A 1 90 ? 4.516 9.190 8.641 1.00 97.06 90 SER A C 1
ATOM 649 O O . SER A 1 90 ? 4.015 8.631 7.665 1.00 97.06 90 SER A O 1
ATOM 651 N N . SER A 1 91 ? 4.822 8.532 9.760 1.00 96.25 91 SER A N 1
ATOM 652 C CA . SER A 1 91 ? 4.574 7.097 9.961 1.00 96.25 91 SER A CA 1
ATOM 653 C C . SER A 1 91 ? 3.094 6.722 9.957 1.00 96.25 91 SER A C 1
ATOM 655 O O . SER A 1 91 ? 2.756 5.547 9.857 1.00 96.25 91 SER A O 1
ATOM 657 N N . SER A 1 92 ? 2.202 7.714 10.015 1.00 95.75 92 SER A N 1
ATOM 658 C CA . SER A 1 92 ? 0.754 7.520 9.948 1.00 95.75 92 SER A CA 1
ATOM 659 C C . SER A 1 92 ? 0.203 7.432 8.517 1.00 95.75 92 SER A C 1
ATOM 661 O O . SER A 1 92 ? -1.012 7.321 8.345 1.00 95.75 92 SER A O 1
ATOM 663 N N . MET A 1 93 ? 1.058 7.515 7.495 1.00 96.12 93 MET A N 1
ATOM 664 C CA . MET A 1 93 ? 0.668 7.561 6.084 1.00 96.12 93 MET A CA 1
ATOM 665 C C . MET A 1 93 ? 1.421 6.513 5.260 1.00 96.12 93 MET A C 1
ATOM 667 O O . MET A 1 93 ? 2.516 6.085 5.631 1.00 96.12 93 MET A O 1
ATOM 671 N N . ILE A 1 94 ? 0.838 6.130 4.122 1.00 97.69 94 ILE A N 1
ATOM 672 C CA . ILE A 1 94 ? 1.513 5.336 3.090 1.00 97.69 94 ILE A CA 1
ATOM 673 C C . ILE A 1 94 ? 1.869 6.264 1.935 1.00 97.69 94 ILE A C 1
ATOM 675 O O . ILE A 1 94 ? 0.994 6.904 1.362 1.00 97.69 94 ILE A O 1
ATOM 679 N N . TYR A 1 95 ? 3.139 6.315 1.571 1.00 98.12 95 TYR A N 1
ATOM 680 C CA . TYR A 1 95 ? 3.623 7.009 0.386 1.00 98.12 95 TYR A CA 1
ATOM 681 C C . TYR A 1 95 ? 3.712 6.030 -0.776 1.00 98.12 95 TYR A C 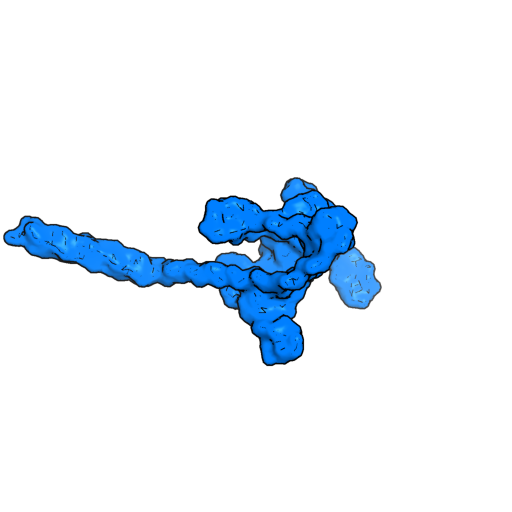1
ATOM 683 O O . TYR A 1 95 ? 3.995 4.847 -0.571 1.00 98.12 95 TYR A O 1
ATOM 691 N N . PHE A 1 96 ? 3.480 6.519 -1.990 1.00 98.38 96 PHE A N 1
ATOM 692 C CA . PHE A 1 96 ? 3.575 5.701 -3.189 1.00 98.38 96 PHE A CA 1
ATOM 693 C C . PHE A 1 96 ? 4.327 6.407 -4.308 1.00 98.38 96 PHE A C 1
ATOM 695 O O . PHE A 1 96 ? 4.332 7.637 -4.400 1.00 98.38 96 PHE A O 1
ATOM 702 N N . SER A 1 97 ? 4.932 5.599 -5.171 1.00 98.38 97 SER A N 1
ATOM 703 C CA . SER A 1 97 ? 5.412 6.029 -6.480 1.00 98.38 97 SER A CA 1
ATOM 704 C C . SER A 1 97 ? 4.616 5.330 -7.572 1.00 98.38 97 SER A C 1
ATOM 706 O O . SER A 1 97 ? 4.193 4.184 -7.405 1.00 98.38 97 SER A O 1
ATOM 708 N N . ALA A 1 98 ? 4.427 6.022 -8.685 1.00 98.50 98 ALA A N 1
ATOM 709 C CA . ALA A 1 98 ? 3.745 5.502 -9.850 1.00 98.50 98 ALA A CA 1
ATOM 710 C C . ALA A 1 98 ? 4.358 6.056 -11.143 1.00 98.50 98 ALA A C 1
ATOM 712 O O . ALA A 1 98 ? 4.923 7.154 -11.143 1.00 98.50 98 ALA A O 1
ATOM 713 N N . GLY A 1 99 ? 4.256 5.275 -12.213 1.00 97.94 99 GLY A N 1
ATOM 714 C CA . GLY A 1 99 ? 4.692 5.615 -13.562 1.00 97.94 99 GLY A CA 1
ATOM 715 C C . GLY A 1 99 ? 3.502 5.637 -14.520 1.00 97.94 99 GLY A C 1
ATOM 716 O O . GLY A 1 99 ? 3.331 4.667 -15.247 1.00 97.94 99 GLY A O 1
ATOM 717 N N . PRO A 1 100 ? 2.647 6.672 -14.478 1.00 97.56 100 PRO A N 1
ATOM 718 C CA . PRO A 1 100 ? 1.467 6.738 -15.336 1.00 97.56 100 PRO A CA 1
ATOM 719 C C . PRO A 1 100 ? 1.838 6.981 -16.804 1.00 97.56 100 PRO A C 1
ATOM 721 O O . PRO A 1 100 ? 2.935 7.473 -17.085 1.00 97.56 100 PRO A O 1
ATOM 724 N N . ASP A 1 101 ? 0.881 6.712 -17.695 1.00 96.50 101 ASP A N 1
ATOM 725 C CA . ASP A 1 101 ? 1.025 6.850 -19.155 1.00 96.50 101 ASP A CA 1
ATOM 726 C C . ASP A 1 101 ? 2.192 6.007 -19.698 1.00 96.50 101 ASP A C 1
ATOM 728 O O . ASP A 1 101 ? 3.175 6.536 -20.208 1.00 96.50 101 ASP A O 1
ATOM 732 N N . ASP A 1 102 ? 2.114 4.686 -19.488 1.00 94.81 102 ASP A N 1
ATOM 733 C CA . ASP A 1 102 ? 3.154 3.717 -19.876 1.00 94.81 102 ASP A CA 1
ATOM 734 C C . ASP A 1 102 ? 4.563 4.124 -19.382 1.00 94.81 102 ASP A C 1
ATOM 736 O O . ASP A 1 102 ? 5.558 4.090 -20.109 1.00 94.81 102 ASP A O 1
ATOM 740 N N . GLU A 1 103 ? 4.638 4.560 -18.117 1.00 95.56 103 GLU A N 1
ATOM 741 C CA . GLU A 1 103 ? 5.855 5.028 -17.445 1.00 95.56 103 GLU A CA 1
ATOM 742 C C . GLU A 1 103 ? 6.544 6.256 -18.073 1.00 95.56 103 GLU A C 1
ATOM 744 O O . GLU A 1 103 ? 7.663 6.602 -17.674 1.00 95.56 103 GLU A O 1
ATOM 749 N N . GLU A 1 104 ? 5.901 6.976 -18.998 1.00 97.88 104 GLU A N 1
ATOM 750 C CA . GLU A 1 104 ? 6.457 8.212 -19.568 1.00 97.88 104 GLU A CA 1
ATOM 751 C C . GLU A 1 104 ? 6.510 9.359 -18.544 1.00 97.88 104 GLU A C 1
ATOM 753 O O . GLU A 1 104 ? 7.226 10.358 -18.719 1.00 97.88 104 GLU A O 1
ATOM 758 N N . HIS A 1 105 ? 5.773 9.226 -17.441 1.00 97.50 105 HIS A N 1
ATOM 759 C CA . HIS A 1 105 ? 5.694 10.207 -16.370 1.00 97.50 105 HIS A CA 1
ATOM 760 C C . HIS A 1 105 ? 5.992 9.605 -14.997 1.00 97.50 105 HIS A C 1
ATOM 762 O O . HIS A 1 105 ? 6.001 8.397 -14.792 1.00 97.50 105 HIS A O 1
ATOM 768 N N . GLY A 1 106 ? 6.250 10.484 -14.026 1.00 97.44 106 GLY A N 1
ATOM 769 C CA . GLY A 1 106 ? 6.466 10.109 -12.634 1.00 97.44 106 GLY A CA 1
ATOM 770 C C . GLY A 1 106 ? 5.446 10.777 -11.725 1.00 97.44 106 GLY A C 1
ATOM 771 O O . GLY A 1 106 ? 5.281 11.998 -11.753 1.00 97.44 106 GLY A O 1
ATOM 772 N N . LEU A 1 107 ? 4.802 9.982 -10.877 1.00 98.19 107 LEU A N 1
ATOM 773 C CA . LEU A 1 107 ? 3.900 10.444 -9.834 1.00 98.19 107 LEU A CA 1
ATOM 774 C C . LEU A 1 107 ? 4.414 9.980 -8.470 1.00 98.19 107 LEU A C 1
ATOM 776 O O . LEU A 1 107 ? 4.677 8.800 -8.249 1.00 98.19 107 LEU A O 1
ATOM 780 N N . PHE A 1 108 ? 4.525 10.918 -7.535 1.00 98.00 108 PHE A N 1
ATOM 781 C CA . PHE A 1 108 ? 4.735 10.631 -6.120 1.00 98.00 108 PHE A CA 1
ATOM 782 C C . PHE A 1 108 ? 3.546 11.167 -5.334 1.00 98.00 108 PHE A C 1
ATOM 784 O O . PHE A 1 108 ? 3.142 12.317 -5.520 1.00 98.00 108 PHE A O 1
ATOM 791 N N . GLY A 1 109 ? 2.987 10.341 -4.457 1.00 97.50 109 GLY A N 1
ATOM 792 C CA . GLY A 1 109 ? 1.791 10.695 -3.711 1.00 97.50 109 GLY A CA 1
ATOM 793 C C . GLY A 1 109 ? 1.725 10.049 -2.338 1.00 97.50 109 GLY A C 1
ATOM 794 O O . GLY A 1 109 ? 2.626 9.329 -1.902 1.00 97.50 109 GLY A O 1
ATOM 795 N N . VAL A 1 110 ? 0.633 10.343 -1.638 1.00 97.00 110 VAL A N 1
ATOM 796 C CA . VAL A 1 110 ? 0.383 9.866 -0.282 1.00 97.00 110 VAL A CA 1
ATOM 797 C C . VAL A 1 110 ? -1.063 9.404 -0.139 1.00 97.00 110 VAL A C 1
ATOM 799 O O . VAL A 1 110 ? -1.990 10.049 -0.626 1.00 97.00 110 VAL A O 1
ATOM 802 N N . LEU A 1 111 ? -1.243 8.279 0.543 1.00 95.31 111 LEU A N 1
ATOM 803 C CA . LEU A 1 111 ? -2.522 7.728 0.953 1.00 95.31 111 LEU A CA 1
ATOM 804 C C . LEU A 1 111 ? -2.731 8.028 2.432 1.00 95.31 111 LEU A C 1
ATOM 806 O O . LEU A 1 111 ? -1.927 7.646 3.289 1.00 95.31 111 LEU A O 1
ATOM 810 N N . VAL A 1 112 ? -3.843 8.697 2.718 1.00 91.88 112 VAL A N 1
ATOM 811 C CA . VAL A 1 112 ? -4.266 9.043 4.072 1.00 91.88 112 VAL A CA 1
ATOM 812 C C . VAL A 1 112 ? -5.566 8.310 4.352 1.00 91.88 112 VAL A C 1
ATOM 814 O O . VAL A 1 112 ? -6.522 8.420 3.585 1.00 91.88 112 VAL A O 1
ATOM 817 N N . ALA A 1 113 ? -5.602 7.557 5.448 1.00 88.12 113 ALA 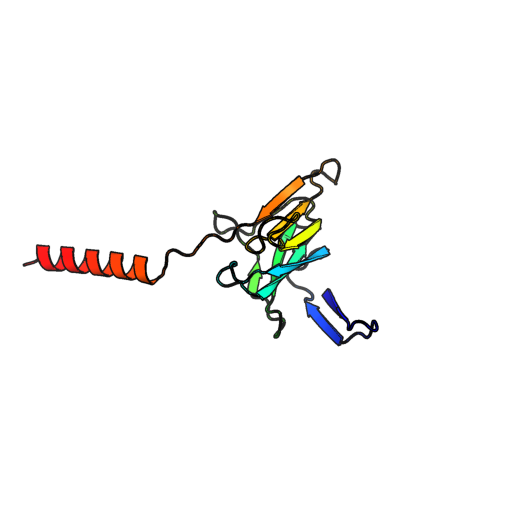A N 1
ATOM 818 C CA . ALA A 1 113 ? -6.832 6.920 5.886 1.00 88.12 113 ALA A CA 1
ATOM 819 C C . ALA A 1 113 ? -7.858 7.990 6.271 1.00 88.12 113 ALA A C 1
ATOM 821 O O . ALA A 1 113 ? -7.557 8.912 7.032 1.00 88.12 113 ALA A O 1
ATOM 822 N N . VAL A 1 114 ? -9.075 7.861 5.747 1.00 81.88 114 VAL A N 1
ATOM 823 C CA . VAL A 1 114 ? -10.197 8.695 6.174 1.00 81.88 114 VAL A CA 1
ATOM 824 C C . VAL A 1 114 ? -10.597 8.223 7.574 1.00 81.88 114 VAL A C 1
ATOM 826 O O . VAL A 1 114 ? -10.931 7.047 7.728 1.00 81.88 114 VAL A O 1
ATOM 829 N N . PRO A 1 115 ? -10.545 9.082 8.610 1.00 68.44 115 PRO A N 1
ATOM 830 C CA . PRO A 1 115 ? -11.012 8.696 9.930 1.00 68.44 115 PRO A CA 1
ATOM 831 C C . PRO A 1 115 ? -12.499 8.367 9.846 1.00 68.44 115 PRO A C 1
ATOM 833 O O . PRO A 1 115 ? -13.291 9.204 9.407 1.00 68.44 115 PRO A O 1
ATOM 836 N N . GLU A 1 116 ? -12.889 7.173 10.287 1.00 65.12 116 GLU A N 1
ATOM 837 C CA . GLU A 1 116 ? -14.304 6.876 10.489 1.00 65.12 116 GLU A CA 1
ATOM 838 C C . GLU A 1 116 ? -14.874 7.925 11.457 1.00 65.12 116 GLU A C 1
ATOM 840 O O . GLU A 1 116 ? -14.272 8.168 12.516 1.00 65.12 116 GLU A O 1
ATOM 845 N N . PRO A 1 117 ? -16.017 8.565 11.150 1.00 61.31 117 PRO A N 1
ATOM 846 C CA . PRO A 1 117 ? -16.718 9.350 12.149 1.00 61.31 117 PRO A CA 1
ATOM 847 C C . PRO A 1 117 ? -16.952 8.427 13.337 1.00 61.31 117 PRO A C 1
ATOM 849 O O . PRO A 1 117 ? -17.578 7.380 13.174 1.00 61.31 117 PRO A O 1
ATOM 852 N N . SER A 1 118 ? -16.400 8.769 14.508 1.00 64.00 118 SER A N 1
ATOM 853 C CA . SER A 1 118 ? -16.453 7.856 15.652 1.00 64.00 118 SER A CA 1
ATOM 854 C C . SER A 1 118 ? -17.888 7.365 15.829 1.00 64.00 118 SER A C 1
ATOM 856 O O . SER A 1 118 ? -18.818 8.170 15.908 1.00 64.00 118 SER A O 1
ATOM 858 N N . THR A 1 119 ? -18.091 6.048 15.844 1.00 65.62 119 THR A N 1
ATOM 859 C CA . THR A 1 119 ? -19.426 5.439 15.952 1.00 65.62 119 THR A CA 1
ATOM 860 C C . THR A 1 119 ? -20.210 6.039 17.120 1.00 65.62 119 THR A C 1
ATOM 862 O O . THR A 1 119 ? -21.419 6.223 17.039 1.00 65.62 119 THR A O 1
ATOM 865 N N . TYR A 1 120 ? -19.501 6.446 18.176 1.00 63.25 120 TYR A N 1
ATOM 866 C CA . TYR A 1 120 ? -20.031 7.197 19.308 1.00 63.25 120 TYR A CA 1
ATOM 867 C C . TYR A 1 120 ? -20.582 8.581 18.944 1.00 63.25 120 TYR A C 1
ATOM 869 O O . TYR A 1 120 ? -21.660 8.926 19.414 1.00 63.25 120 TYR A O 1
ATOM 877 N N . ALA A 1 121 ? -19.912 9.370 18.102 1.00 74.00 121 ALA A N 1
ATOM 878 C CA . ALA A 1 121 ? -20.428 10.659 17.643 1.00 74.00 121 ALA A CA 1
ATOM 879 C C . ALA A 1 121 ? -21.713 10.503 16.813 1.00 74.00 121 ALA A C 1
ATOM 881 O O . ALA A 1 121 ? -22.675 11.239 17.035 1.00 74.00 121 ALA A O 1
ATOM 882 N N . LEU A 1 122 ? -21.768 9.514 15.913 1.00 80.56 122 LEU A N 1
ATOM 883 C CA . LEU A 1 122 ? -22.975 9.227 15.126 1.00 80.56 122 LEU A CA 1
ATOM 884 C C . LEU A 1 122 ? -24.115 8.681 15.998 1.00 80.56 122 LEU A C 1
ATOM 886 O O . LEU A 1 122 ? -25.261 9.106 15.852 1.00 80.56 122 LEU A O 1
ATOM 890 N N . LEU A 1 123 ? -23.805 7.799 16.952 1.00 80.12 123 LEU A N 1
ATOM 891 C CA . LEU A 1 123 ? -24.769 7.280 17.922 1.00 80.12 123 LEU A CA 1
ATOM 892 C C . LEU A 1 123 ? -25.335 8.403 18.802 1.00 80.12 123 LEU A C 1
ATOM 894 O O . LEU A 1 123 ? -26.548 8.488 18.979 1.00 80.12 123 LEU A O 1
ATOM 898 N N . LEU A 1 124 ? -24.481 9.282 19.333 1.00 84.69 124 LEU A N 1
ATOM 899 C CA . LEU A 1 124 ? -24.900 10.416 20.158 1.00 84.69 124 LEU A CA 1
ATOM 900 C C . LEU A 1 124 ? -25.754 11.404 19.361 1.00 84.69 124 LEU A C 1
ATOM 902 O O . LEU A 1 124 ? -26.780 11.856 19.868 1.00 84.69 124 LEU A O 1
ATOM 906 N N . ALA A 1 125 ? -25.389 11.693 18.110 1.00 84.25 125 ALA A N 1
ATOM 907 C CA . ALA A 1 125 ? -26.212 12.507 17.221 1.00 84.25 125 ALA A CA 1
ATOM 908 C C . ALA A 1 125 ? -27.587 11.858 16.978 1.00 84.25 125 ALA A C 1
ATOM 910 O O . ALA A 1 125 ? -28.616 12.523 17.108 1.00 84.25 125 ALA A O 1
ATOM 911 N N . GLY A 1 126 ? -27.625 10.548 16.711 1.00 85.75 126 GLY A N 1
ATOM 912 C CA . GLY A 1 126 ? -28.866 9.790 16.549 1.00 85.75 126 GLY A CA 1
ATOM 913 C C . GLY A 1 126 ? -29.751 9.819 17.800 1.00 85.75 126 GLY A C 1
ATOM 914 O O . GLY A 1 126 ? -30.941 10.129 17.716 1.00 85.75 126 GLY A O 1
ATOM 915 N N . LEU A 1 127 ? -29.176 9.573 18.980 1.00 91.00 127 LEU A N 1
ATOM 916 C CA . LEU A 1 127 ? -29.892 9.621 20.259 1.00 91.00 127 LEU A CA 1
ATOM 917 C C . LEU A 1 127 ? -30.392 11.033 20.592 1.00 91.00 127 LEU A C 1
ATOM 919 O O . LEU A 1 127 ? -31.512 11.183 21.085 1.00 91.00 127 LEU A O 1
ATOM 923 N N . ALA A 1 128 ? -29.613 12.073 20.285 1.00 87.75 128 ALA A N 1
ATOM 924 C CA . ALA A 1 128 ? -30.033 13.460 20.453 1.00 87.75 128 ALA A CA 1
ATOM 925 C C . ALA A 1 128 ? -31.242 13.795 19.563 1.00 87.75 128 ALA A C 1
ATOM 927 O O . ALA A 1 128 ? -32.203 14.403 20.039 1.00 87.75 128 ALA A O 1
ATOM 928 N N . ILE A 1 129 ? -31.246 13.340 18.305 1.00 91.31 129 ILE A N 1
ATOM 929 C CA . ILE A 1 129 ? -32.388 13.493 17.391 1.00 91.31 129 ILE A CA 1
ATOM 930 C C . ILE A 1 129 ? -33.630 12.793 17.960 1.00 91.31 129 ILE A C 1
ATOM 932 O O . ILE A 1 129 ? -34.695 13.410 18.036 1.00 91.31 129 ILE A O 1
ATOM 936 N N . VAL A 1 130 ? -33.503 11.545 18.423 1.00 89.81 130 VAL A N 1
ATOM 937 C CA . VAL A 1 130 ? -34.615 10.803 19.045 1.00 89.81 130 VAL A CA 1
ATOM 938 C C . VAL A 1 130 ? -35.142 11.532 20.283 1.00 89.81 130 VAL A C 1
ATOM 940 O O . VAL A 1 130 ? -36.354 11.690 20.428 1.00 89.81 130 VAL A O 1
ATOM 943 N N . GLY A 1 131 ? -34.254 12.040 21.142 1.00 89.56 131 GLY A N 1
ATOM 944 C CA . GLY A 1 131 ? -34.624 12.815 22.326 1.00 89.56 131 GLY A CA 1
ATOM 945 C C . GLY A 1 131 ? -35.391 14.098 21.988 1.00 89.56 131 GLY A C 1
ATOM 946 O O . GLY A 1 131 ? -36.412 14.390 22.613 1.00 89.56 131 GLY A O 1
ATOM 947 N N . VAL A 1 132 ? -34.960 14.842 20.962 1.00 88.69 132 VAL A N 1
ATOM 948 C CA . VAL A 1 132 ? -35.658 16.048 20.481 1.00 88.69 132 VAL A CA 1
ATOM 949 C C . VAL A 1 132 ? -37.035 15.702 19.911 1.00 88.69 132 VAL A C 1
ATOM 951 O O . VAL A 1 132 ? -38.012 16.385 20.220 1.00 88.69 132 VAL A O 1
ATOM 954 N N . VAL A 1 133 ? -37.145 14.631 19.120 1.00 85.75 133 VAL A N 1
ATOM 955 C CA . VAL A 1 133 ? -38.426 14.181 18.551 1.00 85.75 133 VAL A CA 1
ATOM 956 C C . VAL A 1 133 ? -39.385 13.714 19.649 1.00 85.75 133 VAL A C 1
ATOM 958 O O . VAL A 1 133 ? -40.552 14.102 19.640 1.00 85.75 133 VAL A O 1
ATOM 961 N N . ALA A 1 134 ? -38.905 12.941 20.624 1.00 82.06 134 ALA A N 1
ATOM 962 C CA . ALA A 1 134 ? -39.709 12.480 21.753 1.00 82.06 134 ALA A CA 1
ATOM 963 C C . ALA A 1 134 ? -40.198 13.646 22.629 1.00 82.06 134 ALA A C 1
ATOM 965 O O . ALA A 1 134 ? -41.335 13.628 23.097 1.00 82.06 134 ALA A O 1
ATOM 966 N N . ARG A 1 135 ? -39.372 14.687 22.804 1.00 83.88 135 ARG A N 1
ATOM 967 C CA . ARG A 1 135 ? -39.732 15.900 23.553 1.00 83.88 135 ARG A CA 1
ATOM 968 C C . ARG A 1 135 ? -40.740 16.786 22.819 1.00 83.88 135 ARG A C 1
ATOM 970 O O . ARG A 1 135 ? -41.522 17.447 23.479 1.00 83.88 135 ARG A O 1
ATOM 977 N N . ARG A 1 136 ? -40.738 16.792 21.482 1.00 78.81 136 ARG A N 1
ATOM 978 C CA . ARG A 1 136 ? -41.710 17.534 20.652 1.00 78.81 136 ARG A CA 1
ATOM 979 C C . ARG A 1 136 ? -43.077 16.851 20.530 1.00 78.81 136 ARG A C 1
ATOM 981 O O . ARG A 1 136 ? -44.012 17.471 20.040 1.00 78.81 136 ARG A O 1
ATOM 988 N N . ARG A 1 137 ? -43.178 15.573 20.909 1.00 70.81 137 ARG A N 1
ATOM 989 C CA . ARG A 1 137 ? -44.424 14.782 20.886 1.00 70.81 137 ARG A CA 1
ATOM 990 C C . ARG A 1 137 ? -45.151 14.742 22.239 1.00 70.81 137 ARG A C 1
ATOM 992 O O . ARG A 1 137 ? -46.156 14.046 22.346 1.00 70.81 137 ARG A O 1
ATOM 999 N N . ARG A 1 138 ? -44.634 15.439 23.252 1.00 58.69 138 ARG A N 1
ATOM 1000 C CA . ARG A 1 138 ? -45.294 15.692 24.539 1.00 58.69 138 ARG A CA 1
ATOM 1001 C C . ARG A 1 138 ? -45.725 17.147 24.596 1.00 58.69 138 ARG A C 1
ATOM 1003 O O . ARG A 1 138 ? -46.770 17.394 25.225 1.00 58.69 138 ARG A O 1
#